Protein AF-A0A8B3H2A3-F1 (afdb_monomer)

Sequence (84 aa):
MKTTYDEIVKQPCDKLAQTMQDMTYCYNETVVPKKHYKKLLTKQLEEVVADSVAVNMVNTYYKTLAEFNKGNREGSYLLCCALN

Radius of gyration: 26.03 Å; Cα contacts (8 Å, |Δi|>4): 28; chains: 1; bounding box: 52×30×72 Å

Mean predicted aligned error: 11.47 Å

Foldseek 3Di:
DCDPVNVLVPDDQLVNLVVVQVVVCVPPNDGDDSVVSSVVVVVVVVVVVVVVVVVVVVVVVVVVVVVVVVVVVVVVVVVVVVVD

pLDDT: mean 81.26, std 8.69, range [51.62, 93.56]

Structure (mmCIF, N/CA/C/O backbone):
data_AF-A0A8B3H2A3-F1
#
_entry.id   AF-A0A8B3H2A3-F1
#
loop_
_atom_site.group_PDB
_atom_site.id
_atom_site.type_symbol
_atom_site.label_atom_id
_atom_site.label_alt_id
_atom_site.label_comp_id
_atom_site.label_asym_id
_atom_site.label_entity_id
_atom_site.label_seq_id
_atom_site.pdbx_PDB_ins_code
_atom_site.Cartn_x
_atom_site.Cartn_y
_atom_site.Cartn_z
_atom_site.occupancy
_atom_site.B_iso_or_equiv
_atom_site.auth_seq_id
_atom_site.auth_comp_id
_atom_site.auth_asym_id
_atom_site.auth_atom_id
_atom_site.pdbx_PDB_model_num
ATOM 1 N N . MET A 1 1 ? 4.389 25.578 7.181 1.00 51.62 1 MET A N 1
ATOM 2 C CA . MET A 1 1 ? 3.645 24.931 8.280 1.00 51.62 1 MET A CA 1
ATOM 3 C C . MET A 1 1 ? 3.317 23.523 7.816 1.00 51.62 1 MET A C 1
ATOM 5 O O . MET A 1 1 ? 2.642 23.404 6.805 1.00 51.62 1 MET A O 1
ATOM 9 N N . LYS A 1 2 ? 3.886 22.484 8.441 1.00 55.78 2 LYS A N 1
ATOM 10 C CA . LYS A 1 2 ? 3.454 21.108 8.154 1.00 55.78 2 LYS A CA 1
ATOM 11 C C . LYS A 1 2 ? 2.075 20.950 8.769 1.00 55.78 2 LYS A C 1
ATOM 13 O O . LYS A 1 2 ? 1.895 21.277 9.940 1.00 55.78 2 LYS A O 1
ATOM 18 N N . THR A 1 3 ? 1.103 20.573 7.959 1.00 75.62 3 THR A N 1
ATOM 19 C CA . THR A 1 3 ? -0.262 20.385 8.435 1.00 75.62 3 THR A CA 1
ATOM 20 C C . THR A 1 3 ? -0.371 19.012 9.089 1.00 75.62 3 THR A C 1
ATOM 22 O O . THR A 1 3 ? 0.343 18.086 8.712 1.00 75.62 3 THR A O 1
ATOM 25 N N . THR A 1 4 ? -1.281 18.846 10.049 1.00 71.56 4 THR A N 1
ATOM 26 C CA . THR A 1 4 ? -1.591 17.532 10.642 1.00 71.56 4 THR A CA 1
ATOM 27 C C . THR A 1 4 ? -1.933 16.497 9.561 1.00 71.56 4 THR A C 1
ATOM 29 O O . THR A 1 4 ? -1.623 15.318 9.699 1.00 71.56 4 THR A O 1
ATOM 32 N N . TYR A 1 5 ? -2.489 16.951 8.433 1.00 72.19 5 TYR A N 1
ATOM 33 C CA . TYR A 1 5 ? -2.712 16.136 7.243 1.00 72.19 5 TYR A CA 1
ATOM 34 C C . TYR A 1 5 ? -1.416 15.516 6.690 1.00 72.19 5 TYR A C 1
ATOM 36 O O . TYR A 1 5 ? -1.376 14.306 6.476 1.00 72.19 5 TYR A O 1
ATOM 44 N N . ASP A 1 6 ? -0.344 16.304 6.537 1.00 78.12 6 ASP A N 1
ATOM 45 C CA . ASP A 1 6 ? 0.957 15.846 6.014 1.00 78.12 6 ASP A CA 1
ATOM 46 C C . ASP A 1 6 ? 1.611 14.767 6.888 1.00 78.12 6 ASP A C 1
ATOM 48 O O . ASP A 1 6 ? 2.418 13.963 6.411 1.00 78.12 6 ASP A O 1
ATOM 52 N N . GLU A 1 7 ? 1.297 14.773 8.182 1.00 77.44 7 GLU A N 1
ATOM 53 C CA . GLU A 1 7 ? 1.778 13.786 9.145 1.00 77.44 7 GLU A CA 1
ATOM 54 C C . GLU A 1 7 ? 0.956 12.499 9.088 1.00 77.44 7 GLU A C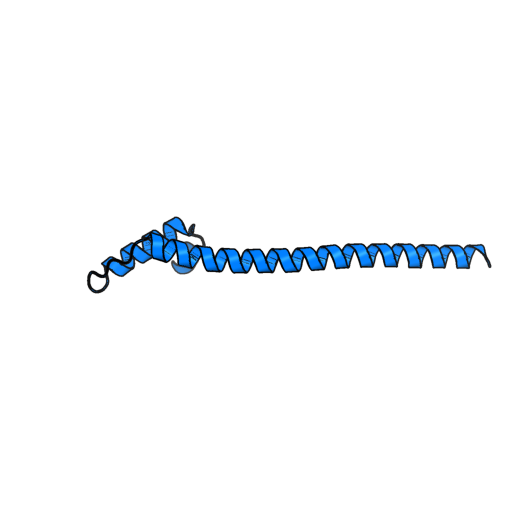 1
ATOM 56 O O . GLU A 1 7 ? 1.531 11.417 9.179 1.00 77.44 7 GLU A O 1
ATOM 61 N N . ILE A 1 8 ? -0.360 12.605 8.877 1.00 72.56 8 ILE A N 1
ATOM 62 C CA . ILE A 1 8 ? -1.291 11.472 8.780 1.00 72.56 8 ILE A CA 1
ATOM 63 C C . ILE A 1 8 ? -1.056 10.666 7.497 1.00 72.56 8 ILE A C 1
ATOM 65 O O . ILE A 1 8 ? -0.965 9.440 7.562 1.00 72.56 8 ILE A O 1
ATOM 69 N N . VAL A 1 9 ? -0.881 11.322 6.342 1.00 73.00 9 VAL A N 1
ATOM 70 C CA . VAL A 1 9 ? -0.676 10.624 5.052 1.00 73.00 9 VAL A CA 1
ATOM 71 C C . VAL A 1 9 ? 0.627 9.822 4.985 1.00 73.00 9 VAL A C 1
ATOM 73 O O . VAL A 1 9 ? 0.770 8.946 4.137 1.00 73.00 9 VAL A O 1
ATOM 76 N N . LYS A 1 10 ? 1.586 10.093 5.878 1.00 80.50 10 LYS A N 1
ATOM 77 C CA . LYS A 1 10 ? 2.866 9.368 5.959 1.00 80.50 10 LYS A CA 1
ATOM 78 C C . LYS A 1 10 ? 2.840 8.198 6.939 1.00 80.50 10 LYS A C 1
ATOM 80 O O . LYS A 1 10 ? 3.840 7.490 7.066 1.00 80.50 10 LYS A O 1
ATOM 85 N N . GLN A 1 11 ? 1.745 8.003 7.671 1.00 81.44 11 GLN A N 1
ATOM 86 C CA . GLN A 1 11 ? 1.670 6.929 8.652 1.00 81.44 11 GLN A CA 1
ATOM 87 C C . GLN A 1 11 ? 1.500 5.566 7.968 1.00 81.44 11 GLN A C 1
ATOM 89 O O . GLN A 1 11 ? 0.754 5.445 6.997 1.00 81.44 11 GLN A O 1
ATOM 94 N N . PRO A 1 12 ? 2.131 4.501 8.497 1.00 86.62 12 PRO A N 1
ATOM 95 C CA . PRO A 1 12 ? 1.844 3.139 8.066 1.00 86.62 12 PRO A CA 1
ATOM 96 C C . PRO A 1 12 ? 0.352 2.815 8.204 1.00 86.62 12 PRO A C 1
ATOM 98 O O . PRO A 1 12 ? -0.268 3.212 9.194 1.00 86.62 12 PRO A O 1
ATOM 101 N N . CYS A 1 13 ? -0.200 2.013 7.284 1.00 88.00 13 CYS A N 1
ATOM 102 C CA . CYS A 1 13 ? -1.625 1.642 7.273 1.00 88.00 13 CYS A CA 1
ATOM 103 C C . CYS A 1 13 ? -2.123 1.100 8.620 1.00 88.00 13 CYS A C 1
ATOM 105 O O . CYS A 1 13 ? -3.279 1.293 8.975 1.00 88.00 13 CYS A O 1
ATOM 107 N N . ASP A 1 14 ? -1.257 0.431 9.384 1.00 87.94 14 ASP A N 1
ATOM 108 C CA . ASP A 1 14 ? -1.603 -0.093 10.704 1.00 87.94 14 ASP A CA 1
ATOM 109 C C . ASP A 1 14 ? -1.840 1.011 11.749 1.00 87.94 14 ASP A C 1
ATOM 111 O O . ASP A 1 14 ? -2.782 0.913 12.534 1.00 87.94 14 ASP A O 1
ATOM 115 N N . LYS A 1 15 ? -1.027 2.076 11.727 1.00 89.31 15 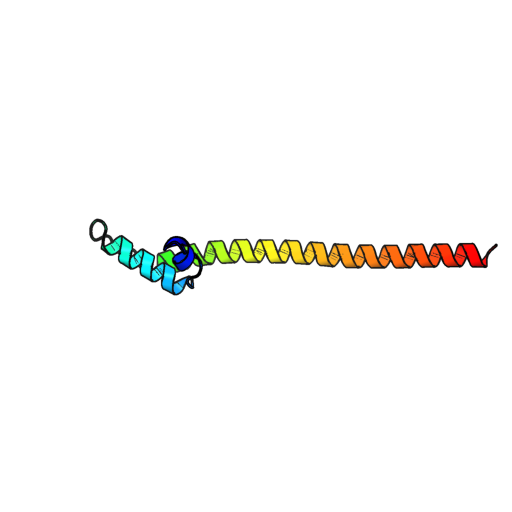LYS A N 1
ATOM 116 C CA . LYS A 1 15 ? -1.205 3.246 12.599 1.00 89.31 15 LYS A CA 1
ATOM 117 C C . LYS A 1 15 ? -2.428 4.049 12.175 1.00 89.31 15 LYS A C 1
ATOM 119 O O . LYS A 1 15 ? -3.256 4.364 13.018 1.00 89.31 15 LYS A O 1
ATOM 124 N N . LEU A 1 16 ? -2.595 4.258 10.870 1.00 88.69 16 LEU A N 1
ATOM 125 C CA . LEU A 1 16 ? -3.750 4.966 10.329 1.00 88.69 16 LEU A CA 1
ATOM 126 C C . LEU A 1 16 ? -5.068 4.241 10.652 1.00 88.69 16 LEU A C 1
ATOM 128 O O . LEU A 1 16 ? -6.025 4.868 11.093 1.00 88.69 16 LEU A O 1
ATOM 132 N N . ALA A 1 17 ? -5.102 2.911 10.524 1.00 90.38 17 ALA A N 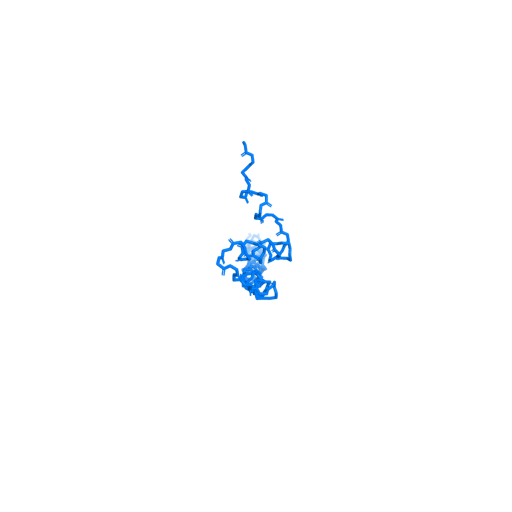1
ATOM 133 C CA . ALA A 1 17 ? -6.262 2.101 10.895 1.00 90.38 17 ALA A CA 1
ATOM 134 C C . ALA A 1 17 ? -6.602 2.192 12.392 1.00 90.38 17 ALA A C 1
ATOM 136 O O . ALA A 1 17 ? -7.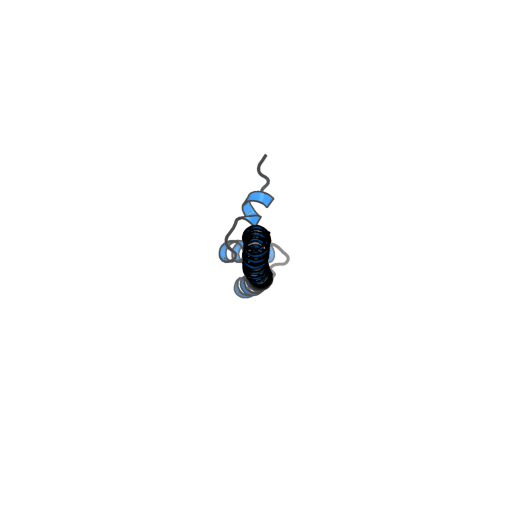780 2.155 12.745 1.00 90.38 17 ALA A O 1
ATOM 137 N N . GLN A 1 18 ? -5.588 2.301 13.261 1.00 89.75 18 GLN A N 1
ATOM 138 C CA . GLN A 1 18 ? -5.798 2.527 14.691 1.00 89.75 18 GLN A CA 1
ATOM 139 C C . GLN A 1 18 ? -6.400 3.914 14.931 1.00 89.75 18 GLN A C 1
ATOM 141 O O . GLN A 1 18 ? -7.446 4.015 15.556 1.00 89.75 18 GLN A O 1
ATOM 146 N N . THR A 1 19 ? -5.822 4.964 14.342 1.00 88.06 19 THR A N 1
ATOM 147 C CA . THR A 1 19 ? -6.346 6.333 14.457 1.00 88.06 19 THR A CA 1
ATOM 148 C C . THR A 1 19 ? -7.791 6.439 13.964 1.00 88.06 19 THR A C 1
ATOM 150 O O . THR A 1 19 ? -8.606 7.106 14.591 1.00 88.06 19 THR A O 1
ATOM 153 N N . MET A 1 20 ? -8.146 5.754 12.872 1.00 87.62 20 MET A N 1
ATOM 154 C CA . MET A 1 20 ? -9.525 5.708 12.371 1.00 87.62 20 MET A CA 1
ATOM 155 C C . MET A 1 20 ? -10.482 5.008 13.342 1.00 87.62 20 MET A C 1
ATOM 157 O O . MET A 1 20 ? -11.591 5.494 13.548 1.00 87.62 20 MET A O 1
ATOM 161 N N . GLN A 1 21 ? -10.056 3.901 13.959 1.00 88.38 21 GLN A N 1
ATOM 162 C CA . GLN A 1 21 ? -10.831 3.230 15.003 1.00 88.38 21 GLN A CA 1
ATOM 163 C C . GLN A 1 21 ? -11.053 4.155 16.206 1.00 88.38 21 GLN A C 1
ATOM 165 O O . GLN A 1 21 ? -12.192 4.296 16.657 1.00 88.38 21 GLN A O 1
ATOM 170 N N . ASP A 1 22 ? -9.991 4.806 16.678 1.00 86.00 22 ASP A N 1
ATOM 171 C CA . ASP A 1 22 ? -10.029 5.708 17.830 1.00 86.00 22 ASP A CA 1
ATOM 172 C C . ASP A 1 22 ? -10.952 6.909 17.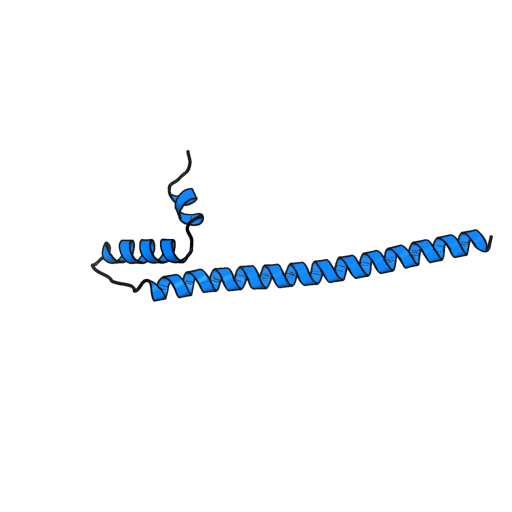554 1.00 86.00 22 ASP A C 1
ATOM 174 O O . ASP A 1 22 ? -11.750 7.290 18.407 1.00 86.00 22 ASP A O 1
ATOM 178 N N . MET A 1 23 ? -10.930 7.455 16.331 1.00 81.38 23 MET A N 1
ATOM 179 C CA . MET A 1 23 ? -11.855 8.515 15.914 1.00 81.38 23 MET A CA 1
ATOM 180 C C . MET A 1 23 ? -13.311 8.042 15.852 1.00 81.38 23 MET A C 1
ATOM 182 O O . MET A 1 23 ? -14.202 8.803 16.222 1.00 81.38 23 MET A O 1
ATOM 186 N N . THR A 1 24 ? -13.579 6.807 15.410 1.00 80.44 24 THR A N 1
ATOM 187 C CA . THR A 1 24 ? -14.960 6.294 15.392 1.00 80.44 24 THR A CA 1
ATOM 188 C C . THR A 1 24 ? -15.522 6.022 16.773 1.00 80.44 24 THR A C 1
ATOM 190 O O . THR A 1 24 ? -16.691 6.310 16.996 1.00 80.44 24 THR A O 1
ATOM 193 N N . TYR A 1 25 ? -14.695 5.577 17.720 1.00 67.88 25 TYR A N 1
ATOM 194 C CA . TYR A 1 25 ? -15.122 5.441 19.111 1.00 67.88 25 TYR A CA 1
ATOM 195 C C . TYR A 1 25 ? -15.618 6.782 19.681 1.00 67.88 25 TYR A C 1
ATOM 197 O O . TYR A 1 25 ? -16.615 6.833 20.397 1.00 67.88 25 TYR A O 1
ATOM 205 N N . CYS A 1 26 ? -14.971 7.883 19.293 1.00 72.81 26 CYS A N 1
ATOM 206 C CA . CYS A 1 26 ? -15.360 9.239 19.678 1.00 72.81 26 CYS A CA 1
ATOM 207 C C . CYS A 1 26 ? -16.647 9.750 18.996 1.00 72.81 26 CYS A C 1
ATOM 209 O O . CYS A 1 26 ? -17.114 10.834 19.345 1.00 72.81 26 CYS A O 1
ATOM 211 N N . TYR A 1 27 ? -17.226 9.014 18.040 1.00 68.44 27 TYR A N 1
ATOM 212 C CA . TYR A 1 27 ? -18.465 9.377 17.349 1.00 68.44 27 TYR A CA 1
ATOM 213 C C . TYR A 1 27 ? -19.568 8.353 17.632 1.00 68.44 27 TYR A C 1
ATOM 215 O O . TYR A 1 27 ? -19.522 7.219 17.156 1.00 68.44 27 TYR A O 1
ATOM 223 N N . ASN A 1 28 ? -20.588 8.762 18.391 1.00 80.94 28 ASN A N 1
ATOM 224 C CA . ASN A 1 28 ? -21.747 7.927 18.738 1.00 80.94 28 ASN A CA 1
ATOM 225 C C . ASN A 1 28 ? -21.368 6.546 19.310 1.00 80.94 28 ASN A C 1
ATOM 227 O O . ASN A 1 28 ? -22.041 5.562 19.012 1.00 80.94 28 ASN A O 1
ATOM 231 N N . GLU A 1 29 ? -20.253 6.456 20.045 1.00 79.81 29 GLU A N 1
ATOM 232 C CA . GLU A 1 29 ? -19.737 5.207 20.633 1.00 79.81 29 GLU A CA 1
ATOM 233 C C . GLU A 1 29 ? -19.574 4.064 19.610 1.00 79.81 29 GLU A C 1
ATOM 235 O O . GLU A 1 29 ? -19.573 2.878 19.947 1.00 79.81 29 GLU A O 1
ATOM 240 N N . THR A 1 30 ? -19.449 4.401 18.323 1.00 77.88 30 THR A N 1
ATOM 241 C CA . THR A 1 30 ? -19.444 3.406 17.257 1.00 77.88 30 THR A CA 1
ATOM 242 C C . THR A 1 30 ? -18.061 2.783 17.153 1.00 77.88 30 THR A C 1
ATOM 244 O O . THR A 1 30 ? -17.093 3.420 16.745 1.00 77.88 30 THR A O 1
ATOM 247 N N . VAL A 1 31 ? -17.951 1.496 17.476 1.00 80.69 31 VAL A N 1
ATOM 248 C CA . VAL A 1 31 ? -16.668 0.788 17.401 1.00 80.69 31 VAL A CA 1
ATOM 249 C C . VAL A 1 31 ? -16.560 0.033 16.088 1.00 80.69 31 VAL A C 1
ATOM 251 O O . VAL A 1 31 ? -17.068 -1.078 15.941 1.00 80.69 31 VAL A O 1
ATOM 254 N N . VAL A 1 32 ? -15.836 0.609 15.132 1.00 86.00 32 VAL A N 1
ATOM 255 C CA . VAL A 1 32 ? -15.434 -0.120 13.927 1.00 86.00 32 VAL A CA 1
ATOM 256 C C . VAL A 1 32 ? -14.068 -0.770 14.178 1.00 86.00 32 VAL A C 1
ATOM 258 O O . VAL A 1 32 ? -13.104 -0.071 14.497 1.00 86.00 32 VAL A O 1
ATOM 261 N N . PRO A 1 33 ? -13.930 -2.103 14.051 1.00 88.94 33 PRO A N 1
ATOM 262 C CA . PRO A 1 33 ? -12.669 -2.775 14.346 1.00 88.94 33 PRO A CA 1
ATOM 263 C C . PRO A 1 33 ? -11.528 -2.312 13.434 1.00 88.94 33 PRO A C 1
ATOM 265 O O . PRO A 1 33 ? -11.690 -2.275 12.215 1.00 88.94 33 PRO A O 1
ATOM 268 N N . LYS A 1 34 ? -10.323 -2.112 13.986 1.00 91.06 34 LYS A N 1
ATOM 269 C CA . LYS A 1 34 ? -9.089 -1.806 13.225 1.00 91.06 34 LYS A CA 1
ATOM 270 C C . LYS A 1 34 ? -8.898 -2.675 11.977 1.00 91.06 34 LYS A C 1
ATOM 272 O O . LYS A 1 34 ? -8.466 -2.195 10.930 1.00 91.06 34 LYS A O 1
ATOM 277 N N . LYS A 1 35 ? -9.236 -3.968 12.072 1.00 90.38 35 LYS A N 1
ATOM 278 C CA . LYS A 1 35 ? -9.132 -4.933 10.965 1.00 90.38 35 LYS A CA 1
ATOM 279 C C . LYS A 1 35 ? -9.922 -4.492 9.725 1.00 90.38 35 LYS A C 1
ATOM 281 O O . LYS A 1 35 ? -9.464 -4.735 8.612 1.00 90.38 35 LYS A O 1
ATOM 286 N N . HIS A 1 36 ? -11.072 -3.843 9.910 1.00 90.06 36 HIS A N 1
ATOM 287 C CA . HIS A 1 36 ? -11.887 -3.306 8.823 1.00 90.06 36 HIS A CA 1
ATOM 288 C C . HIS A 1 36 ? -11.135 -2.203 8.064 1.00 90.06 36 HIS A C 1
ATOM 290 O O . HIS A 1 36 ? -10.935 -2.319 6.856 1.00 90.06 36 HIS A O 1
ATOM 296 N N . TYR A 1 37 ? -10.630 -1.196 8.782 1.00 89.81 37 TYR A N 1
ATOM 297 C CA . TYR A 1 37 ? -9.874 -0.093 8.183 1.00 89.81 37 TYR A CA 1
ATOM 298 C C . TYR A 1 37 ? -8.581 -0.554 7.529 1.00 89.81 37 TYR A C 1
ATOM 300 O O . TYR A 1 37 ? -8.292 -0.163 6.403 1.00 89.81 37 TYR A O 1
ATOM 308 N N . LYS A 1 38 ? -7.837 -1.450 8.184 1.00 90.25 38 LYS A N 1
ATOM 309 C CA . LYS A 1 38 ? -6.612 -2.014 7.614 1.00 90.25 38 LYS A CA 1
ATOM 310 C C . LYS A 1 38 ? -6.886 -2.699 6.274 1.00 90.25 38 LYS A C 1
ATOM 312 O O . LYS A 1 38 ? -6.154 -2.464 5.324 1.00 90.25 38 LYS A O 1
ATOM 317 N N . LYS A 1 39 ? -7.972 -3.474 6.166 1.00 89.38 39 LYS A N 1
ATOM 318 C CA . LYS A 1 39 ? -8.369 -4.120 4.906 1.00 89.38 39 LYS A CA 1
ATOM 319 C C . LYS A 1 39 ? -8.668 -3.100 3.799 1.00 89.38 39 LYS A C 1
ATOM 321 O O . LYS A 1 39 ? -8.241 -3.305 2.669 1.00 89.38 39 LYS A O 1
ATOM 326 N N . LEU A 1 40 ? -9.383 -2.017 4.110 1.00 87.62 40 LEU A N 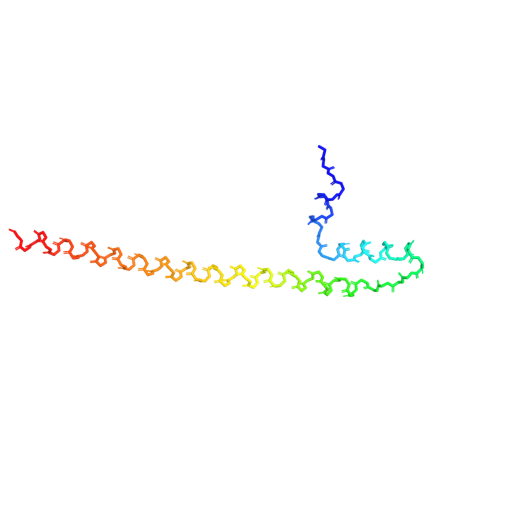1
ATOM 327 C CA . LEU A 1 40 ? -9.705 -0.966 3.135 1.00 87.62 40 LEU A CA 1
ATOM 328 C C . LEU A 1 40 ? -8.460 -0.203 2.669 1.00 87.62 40 LEU A C 1
ATOM 330 O O . LEU A 1 40 ? -8.274 -0.011 1.470 1.00 87.62 40 LEU A O 1
ATOM 334 N N . LEU A 1 41 ? -7.599 0.189 3.612 1.00 87.12 41 LEU A N 1
ATOM 335 C CA . LEU A 1 41 ? -6.367 0.927 3.331 1.00 87.12 41 LEU A CA 1
ATOM 336 C C . LEU A 1 41 ? -5.381 0.092 2.506 1.00 87.12 41 LEU A C 1
ATOM 338 O O . LEU A 1 41 ? -4.782 0.600 1.564 1.00 87.12 41 LEU A O 1
ATOM 342 N N . THR A 1 42 ? -5.228 -1.194 2.832 1.00 85.44 42 THR A N 1
ATOM 343 C CA . THR A 1 42 ? -4.328 -2.088 2.094 1.00 85.44 42 THR A CA 1
ATOM 344 C C . THR A 1 42 ? -4.841 -2.378 0.686 1.00 85.44 42 THR A C 1
ATOM 346 O O . THR A 1 42 ? -4.034 -2.396 -0.234 1.00 85.44 42 THR A O 1
ATOM 349 N N . LYS A 1 43 ? -6.160 -2.507 0.484 1.00 83.75 43 LYS A N 1
ATOM 350 C CA . LYS A 1 43 ? -6.740 -2.739 -0.847 1.00 83.75 43 LYS A CA 1
ATOM 351 C C . LYS A 1 43 ? -6.375 -1.633 -1.847 1.00 83.75 43 LYS A C 1
ATOM 353 O O . LYS A 1 43 ? -5.937 -1.934 -2.949 1.00 83.75 43 LYS A O 1
ATOM 358 N N . GLN A 1 44 ? -6.509 -0.363 -1.455 1.00 74.88 44 GLN A N 1
ATOM 359 C CA . GLN A 1 44 ? -6.122 0.758 -2.327 1.00 74.88 44 GLN A CA 1
ATOM 360 C C . GLN A 1 44 ? -4.622 0.748 -2.641 1.00 74.88 44 GLN A C 1
ATOM 362 O O . GLN A 1 44 ? -4.207 1.082 -3.746 1.00 74.88 44 GLN A O 1
ATOM 367 N N . LEU A 1 45 ? -3.800 0.357 -1.666 1.00 74.94 45 LEU A N 1
ATOM 368 C CA . LEU A 1 45 ? -2.354 0.291 -1.842 1.00 74.94 45 LEU A CA 1
ATOM 369 C C . LEU A 1 45 ? -1.956 -0.836 -2.809 1.00 74.94 45 LEU A C 1
ATOM 371 O O . LEU A 1 45 ? -1.086 -0.637 -3.650 1.00 74.94 45 LEU A O 1
ATOM 375 N N . GLU A 1 46 ? -2.618 -1.992 -2.724 1.00 75.56 46 GLU A N 1
ATOM 376 C CA . GLU A 1 46 ? -2.449 -3.115 -3.654 1.00 75.56 46 GLU A CA 1
ATOM 377 C C . GLU A 1 46 ? -2.838 -2.736 -5.091 1.00 75.56 46 GLU A C 1
ATOM 379 O O . GLU A 1 46 ? -2.093 -3.054 -6.016 1.00 75.56 46 GLU A O 1
ATOM 384 N N . GLU A 1 47 ? -3.949 -2.016 -5.277 1.00 72.25 47 GLU A N 1
ATOM 385 C CA . GLU A 1 47 ? -4.398 -1.526 -6.590 1.00 72.25 47 GLU A CA 1
ATOM 386 C C . GLU A 1 47 ? -3.358 -0.582 -7.224 1.00 72.25 47 GLU A C 1
ATOM 388 O O . GLU A 1 47 ? -2.916 -0.812 -8.349 1.00 72.25 47 GLU A O 1
ATOM 393 N N . VAL A 1 48 ? -2.863 0.410 -6.475 1.00 75.44 48 VAL A N 1
ATOM 394 C CA . VAL A 1 48 ? -1.838 1.352 -6.968 1.00 75.44 48 VAL A CA 1
ATOM 395 C C . VAL A 1 48 ? -0.516 0.647 -7.289 1.00 75.44 48 VAL A C 1
ATOM 397 O O . VAL A 1 48 ? 0.144 0.969 -8.281 1.00 75.44 48 VAL A O 1
ATOM 400 N N . VAL A 1 49 ? -0.102 -0.322 -6.465 1.00 74.62 49 VAL A N 1
ATOM 401 C CA . VAL A 1 49 ? 1.113 -1.104 -6.728 1.00 74.62 49 VAL A CA 1
ATOM 402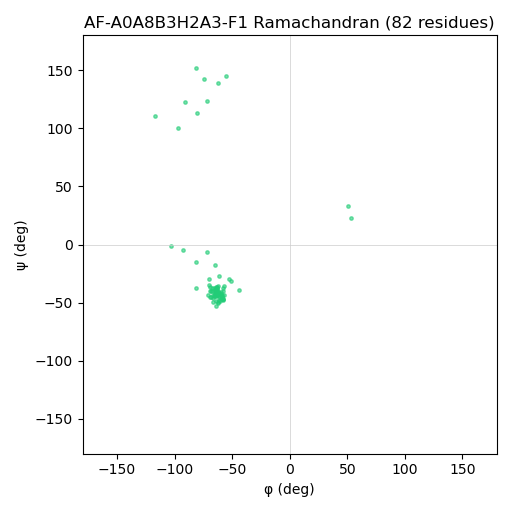 C C . VAL A 1 49 ? 0.946 -1.947 -7.993 1.00 74.62 49 VAL A C 1
ATOM 404 O O . VAL A 1 49 ? 1.850 -1.940 -8.830 1.00 74.62 49 VAL A O 1
ATOM 407 N N . ALA A 1 50 ? -0.194 -2.617 -8.175 1.00 71.75 50 ALA A N 1
ATOM 408 C CA . ALA A 1 50 ? -0.476 -3.409 -9.371 1.00 71.75 50 ALA A CA 1
ATOM 409 C C . ALA A 1 50 ? -0.419 -2.556 -10.650 1.00 71.75 50 ALA A C 1
ATOM 411 O O . ALA A 1 50 ? 0.261 -2.935 -11.609 1.00 71.75 50 ALA A O 1
ATOM 412 N N . ASP A 1 51 ? -1.025 -1.367 -10.628 1.00 78.44 51 ASP A N 1
ATOM 413 C CA . ASP A 1 51 ? -0.976 -0.417 -11.742 1.00 78.44 51 ASP A CA 1
ATOM 414 C C . ASP A 1 51 ? 0.461 0.043 -12.036 1.00 78.44 51 ASP A C 1
ATOM 416 O O . ASP A 1 51 ? 0.896 0.079 -13.191 1.00 78.44 51 ASP A O 1
ATOM 420 N N . SER A 1 52 ? 1.249 0.330 -10.994 1.00 75.88 52 SER A N 1
ATOM 421 C CA . SER A 1 52 ? 2.648 0.747 -11.159 1.00 75.88 52 SER A CA 1
ATOM 422 C C . SER A 1 52 ? 3.524 -0.349 -11.782 1.00 75.88 52 SER A C 1
ATOM 424 O O . SER A 1 52 ? 4.372 -0.068 -12.633 1.00 75.88 52 SER A O 1
ATOM 426 N N . VAL A 1 53 ? 3.302 -1.613 -11.403 1.00 79.94 53 VAL A N 1
ATOM 427 C CA . VAL A 1 53 ? 4.020 -2.771 -11.951 1.00 79.94 53 VAL A CA 1
ATOM 428 C C . VAL A 1 53 ? 3.660 -2.972 -13.421 1.00 79.94 53 VAL A C 1
ATOM 430 O O . VAL A 1 53 ? 4.559 -3.167 -14.242 1.00 79.94 53 VAL A O 1
ATOM 433 N N . ALA A 1 54 ? 2.378 -2.855 -13.775 1.00 83.25 54 ALA A N 1
ATOM 434 C CA . ALA A 1 54 ? 1.918 -2.969 -15.155 1.00 83.25 54 ALA A CA 1
ATOM 435 C C . ALA A 1 54 ? 2.578 -1.919 -16.068 1.00 83.25 54 ALA A C 1
ATOM 437 O O . ALA A 1 54 ? 3.118 -2.263 -17.123 1.00 83.25 54 ALA A O 1
ATOM 438 N N . VAL A 1 55 ? 2.626 -0.654 -15.638 1.00 82.38 55 VAL A N 1
ATOM 439 C CA . VAL A 1 55 ? 3.285 0.429 -16.392 1.00 82.38 55 VAL A CA 1
ATOM 440 C C . VAL A 1 55 ? 4.790 0.183 -16.530 1.00 82.38 55 VAL A C 1
ATOM 442 O O . VAL A 1 55 ? 5.346 0.341 -17.619 1.00 82.38 55 VAL A O 1
ATOM 445 N N . ASN A 1 56 ? 5.461 -0.242 -15.457 1.00 86.56 56 ASN A N 1
ATOM 446 C CA . ASN A 1 56 ? 6.897 -0.525 -15.486 1.00 86.56 56 ASN A CA 1
ATOM 447 C C . ASN A 1 56 ? 7.246 -1.674 -16.438 1.00 86.56 56 ASN A C 1
ATOM 449 O O . ASN A 1 56 ? 8.251 -1.603 -17.152 1.00 86.56 56 ASN A O 1
ATOM 453 N N . MET A 1 57 ? 6.402 -2.703 -16.498 1.00 88.56 57 MET A N 1
ATOM 454 C CA . MET A 1 57 ? 6.568 -3.818 -17.424 1.00 88.56 57 MET A CA 1
ATOM 455 C C . MET A 1 57 ? 6.444 -3.352 -18.882 1.00 88.56 57 MET A C 1
ATOM 457 O O . MET A 1 57 ? 7.332 -3.628 -19.687 1.00 88.56 57 MET A O 1
ATOM 461 N N . VAL A 1 58 ? 5.407 -2.575 -19.215 1.00 89.69 58 VAL A N 1
ATOM 462 C CA . VAL A 1 58 ? 5.229 -1.999 -20.563 1.00 89.69 58 VAL A CA 1
ATOM 463 C C . VAL A 1 58 ? 6.414 -1.112 -20.949 1.00 89.69 58 VAL A C 1
ATOM 465 O O . VAL A 1 58 ? 6.938 -1.222 -22.056 1.00 89.69 58 VAL A O 1
ATOM 468 N N . ASN A 1 59 ? 6.883 -0.270 -20.028 1.00 89.38 59 ASN A N 1
ATOM 469 C CA . ASN A 1 59 ? 8.034 0.601 -20.261 1.00 89.38 59 ASN A CA 1
ATOM 470 C C . ASN A 1 59 ? 9.322 -0.201 -20.507 1.00 89.38 59 ASN A C 1
ATOM 472 O O . ASN A 1 59 ? 10.129 0.156 -21.363 1.00 89.38 59 ASN A O 1
ATOM 476 N N . THR A 1 60 ? 9.503 -1.310 -19.786 1.00 92.94 60 THR A N 1
ATOM 477 C CA . THR A 1 60 ? 10.641 -2.217 -19.987 1.00 92.94 60 THR A CA 1
ATOM 478 C C . THR A 1 60 ? 10.614 -2.808 -21.392 1.00 92.94 60 THR A C 1
ATOM 480 O O . THR A 1 60 ? 11.592 -2.672 -22.124 1.00 92.94 60 THR A O 1
ATOM 483 N N . TYR A 1 61 ? 9.474 -3.364 -21.813 1.00 89.06 61 TYR A N 1
ATOM 484 C CA . TYR A 1 61 ? 9.320 -3.900 -23.167 1.00 89.06 61 TYR A CA 1
ATOM 485 C C . TYR A 1 61 ? 9.542 -2.840 -24.247 1.00 89.06 61 TYR A C 1
ATOM 487 O O . TYR A 1 61 ? 10.237 -3.097 -25.230 1.00 89.06 61 TYR A O 1
ATOM 495 N N . TYR A 1 62 ? 9.001 -1.635 -24.055 1.00 92.69 62 TYR A N 1
ATOM 496 C CA . TYR A 1 62 ? 9.201 -0.524 -24.981 1.00 92.69 62 TYR A CA 1
ATOM 497 C C . TYR A 1 62 ? 10.687 -0.186 -25.161 1.00 92.69 62 TYR A C 1
ATOM 499 O O . TYR A 1 62 ? 11.156 -0.071 -26.293 1.00 92.69 62 TYR A O 1
ATOM 507 N N . LYS A 1 63 ? 11.446 -0.074 -24.063 1.00 93.56 63 LYS A N 1
ATOM 508 C CA . LYS A 1 63 ? 12.887 0.220 -24.116 1.00 93.56 63 LYS A CA 1
ATOM 509 C C . LYS A 1 63 ? 13.664 -0.867 -24.851 1.00 93.56 63 LYS A C 1
ATOM 511 O O . LYS A 1 63 ? 14.449 -0.540 -25.736 1.00 93.56 63 LYS A O 1
ATOM 516 N N . THR A 1 64 ? 13.393 -2.139 -24.558 1.00 92.81 64 THR A N 1
ATOM 517 C CA . THR A 1 64 ? 14.044 -3.268 -25.240 1.00 92.81 64 THR A CA 1
ATOM 518 C C . THR A 1 64 ? 13.791 -3.245 -26.751 1.00 92.81 64 THR A C 1
ATOM 520 O O . TH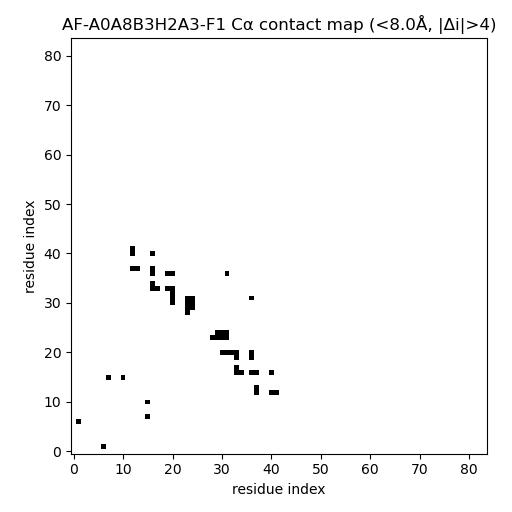R A 1 64 ? 14.719 -3.417 -27.540 1.00 92.81 64 THR A O 1
ATOM 523 N N . LEU A 1 65 ? 12.552 -2.980 -27.179 1.00 92.00 65 LEU A N 1
ATOM 524 C CA . LEU A 1 65 ? 12.217 -2.873 -28.604 1.00 92.00 65 LEU A CA 1
ATOM 525 C C . LEU A 1 65 ? 12.864 -1.648 -29.268 1.00 92.00 65 LEU A C 1
ATOM 527 O O . LEU A 1 65 ? 13.308 -1.727 -30.416 1.00 92.00 65 LEU A O 1
ATOM 531 N N . ALA A 1 66 ? 12.940 -0.519 -28.561 1.00 91.25 66 ALA A N 1
ATOM 532 C CA . ALA A 1 66 ? 13.590 0.688 -29.058 1.00 91.25 66 ALA A CA 1
ATOM 533 C C . ALA A 1 66 ? 15.102 0.485 -29.258 1.00 91.25 66 ALA A C 1
ATOM 535 O O . ALA A 1 66 ? 15.645 0.898 -30.285 1.00 91.25 66 ALA A O 1
ATOM 536 N N . GLU A 1 67 ? 15.772 -0.187 -28.321 1.00 92.44 67 GLU A N 1
ATOM 537 C CA . GLU A 1 67 ? 17.194 -0.538 -28.421 1.00 92.44 67 GLU A CA 1
ATOM 538 C C . GLU A 1 67 ? 17.464 -1.493 -29.586 1.00 92.44 67 GLU A C 1
ATOM 540 O O . GLU A 1 67 ? 18.375 -1.250 -30.382 1.00 92.44 67 GLU A O 1
ATOM 545 N N . PHE A 1 68 ? 16.629 -2.523 -29.751 1.00 86.50 68 PHE A N 1
ATOM 546 C CA . PHE A 1 68 ? 16.735 -3.455 -30.874 1.00 86.50 68 PHE A CA 1
ATOM 547 C C . PHE A 1 68 ? 16.604 -2.742 -32.229 1.00 86.50 68 PHE A C 1
ATOM 549 O O . PHE A 1 68 ? 17.428 -2.926 -33.128 1.00 86.50 68 PHE A O 1
ATOM 556 N N . ASN A 1 69 ? 15.610 -1.859 -32.366 1.00 87.69 69 ASN A N 1
ATOM 557 C CA . ASN A 1 69 ? 15.420 -1.067 -33.582 1.00 87.69 69 ASN A CA 1
ATOM 558 C C . ASN A 1 69 ? 16.578 -0.102 -33.852 1.00 87.69 69 ASN A C 1
ATOM 560 O O . ASN A 1 69 ? 16.955 0.093 -35.010 1.00 87.69 69 ASN A O 1
ATOM 564 N N . LYS A 1 70 ? 17.152 0.501 -32.807 1.00 89.19 70 LYS A N 1
ATOM 565 C CA . LYS A 1 70 ? 18.316 1.381 -32.939 1.00 89.19 70 LYS A CA 1
ATOM 566 C C . LYS A 1 70 ? 19.517 0.615 -33.497 1.00 89.19 70 LYS A C 1
ATOM 568 O O . LYS A 1 70 ? 20.085 1.052 -34.496 1.00 89.19 70 LYS A O 1
ATOM 573 N N . GLY A 1 71 ? 19.834 -0.546 -32.923 1.00 82.38 71 GLY A N 1
ATOM 574 C CA . GLY A 1 71 ? 20.926 -1.396 -33.405 1.00 82.38 71 GLY A CA 1
ATOM 575 C C . GLY A 1 71 ? 20.732 -1.847 -34.856 1.00 82.38 71 GLY A C 1
ATOM 576 O O . GLY A 1 71 ? 21.667 -1.797 -35.652 1.00 82.38 71 GLY A O 1
ATOM 577 N N . ASN A 1 72 ? 19.502 -2.200 -35.245 1.00 80.69 72 ASN A N 1
ATOM 578 C CA . ASN A 1 72 ? 19.188 -2.567 -36.628 1.00 80.69 72 ASN A CA 1
ATOM 579 C C . ASN A 1 72 ? 19.392 -1.396 -37.611 1.00 80.69 72 ASN A C 1
ATOM 581 O O . ASN A 1 72 ? 19.933 -1.564 -38.705 1.00 80.69 72 ASN A O 1
ATOM 585 N N . ARG A 1 73 ? 18.997 -0.183 -37.211 1.00 76.88 73 ARG A N 1
ATOM 586 C CA . ARG A 1 73 ? 19.167 1.028 -38.024 1.00 76.88 73 ARG A CA 1
ATOM 587 C C . ARG A 1 73 ? 20.641 1.404 -38.194 1.00 76.88 73 ARG A C 1
ATOM 589 O O . ARG A 1 73 ? 21.043 1.787 -39.289 1.00 76.88 73 ARG A O 1
ATOM 596 N N . GLU A 1 74 ? 21.441 1.267 -37.141 1.00 81.25 74 GLU A N 1
ATOM 597 C CA . GLU A 1 74 ? 22.892 1.486 -37.183 1.00 81.25 74 GLU A CA 1
ATOM 598 C C . GLU A 1 74 ? 23.596 0.445 -38.065 1.00 81.25 74 GLU A C 1
ATOM 600 O O . GLU A 1 74 ? 24.405 0.809 -38.920 1.00 81.25 74 GLU A O 1
ATOM 605 N N . GLY A 1 75 ? 23.226 -0.834 -37.941 1.00 75.56 75 GLY A N 1
ATOM 606 C CA . GLY A 1 75 ? 23.742 -1.905 -38.796 1.00 75.56 75 GLY A CA 1
ATOM 607 C C . GLY A 1 75 ? 23.417 -1.692 -40.278 1.00 75.56 75 GLY A C 1
ATOM 608 O O . GLY A 1 75 ? 24.292 -1.830 -41.132 1.00 75.56 75 GLY A O 1
ATOM 609 N N . SER A 1 76 ? 22.187 -1.275 -40.591 1.00 71.31 76 SER A N 1
ATOM 610 C CA . SER A 1 76 ? 21.785 -0.938 -41.962 1.00 71.31 76 SER A CA 1
ATOM 611 C C . SER A 1 76 ? 22.557 0.257 -42.530 1.00 71.31 76 SER A C 1
ATOM 613 O O . SER A 1 76 ? 22.857 0.270 -43.723 1.00 71.31 76 SER A O 1
ATOM 615 N N . TYR A 1 77 ? 22.869 1.260 -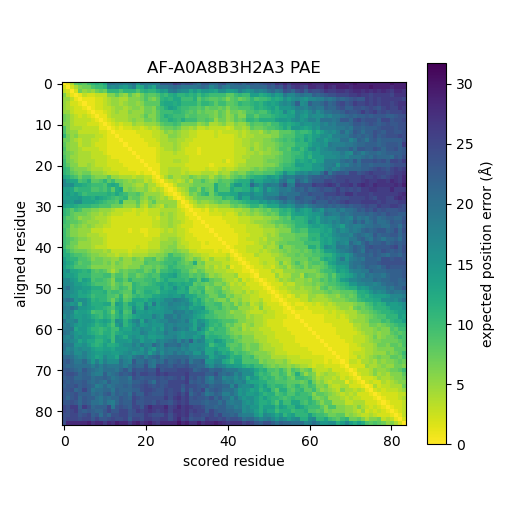41.705 1.00 72.56 77 TYR A N 1
ATOM 616 C CA . TYR A 1 77 ? 23.650 2.422 -42.129 1.00 72.56 77 TYR A CA 1
ATOM 617 C C . TYR A 1 77 ? 25.099 2.035 -42.445 1.00 72.56 77 TYR A C 1
ATOM 619 O O . TYR A 1 77 ? 25.615 2.390 -43.502 1.00 72.56 77 TYR A O 1
ATOM 627 N N . LEU A 1 78 ? 25.728 1.234 -41.580 1.00 76.50 78 LEU A N 1
ATOM 628 C CA . LEU A 1 78 ? 27.088 0.732 -41.792 1.00 76.50 78 LEU A CA 1
ATOM 629 C C . LEU A 1 78 ? 27.199 -0.132 -43.054 1.00 76.50 78 LEU A C 1
ATOM 631 O O . LEU A 1 78 ? 28.151 0.026 -43.814 1.00 76.50 78 LEU A O 1
ATOM 635 N N . LEU A 1 79 ? 26.211 -0.997 -43.311 1.00 74.06 79 LEU A N 1
ATOM 636 C CA . LEU A 1 79 ? 26.167 -1.804 -44.532 1.00 74.06 79 LEU A CA 1
ATOM 637 C C . LEU A 1 79 ? 26.072 -0.923 -45.790 1.00 74.06 79 LEU A C 1
ATOM 639 O O . LEU A 1 79 ? 26.751 -1.185 -46.776 1.00 74.06 79 LEU A O 1
ATOM 643 N N . CYS A 1 80 ? 25.274 0.148 -45.746 1.00 70.69 80 CYS A N 1
ATOM 644 C CA . CYS A 1 80 ? 25.152 1.106 -46.847 1.00 70.69 80 CYS A CA 1
ATOM 645 C C . CYS A 1 80 ? 26.464 1.872 -47.108 1.00 70.69 80 CYS A C 1
ATOM 647 O O . CYS A 1 80 ? 26.834 2.085 -48.261 1.00 70.69 80 CYS A O 1
ATOM 649 N N . CYS A 1 81 ? 27.196 2.250 -46.054 1.00 71.69 81 CYS A N 1
ATOM 650 C CA . CYS A 1 81 ? 28.505 2.895 -46.185 1.00 71.69 81 CYS A CA 1
ATOM 651 C C . CYS A 1 81 ? 29.601 1.950 -46.699 1.00 71.69 81 CYS A C 1
ATOM 653 O O . CYS A 1 81 ? 30.535 2.421 -47.328 1.00 71.69 81 CYS A O 1
ATOM 655 N N . ALA A 1 82 ? 29.513 0.646 -46.421 1.00 73.38 82 ALA A N 1
ATOM 656 C CA . ALA A 1 82 ? 30.503 -0.340 -46.863 1.00 73.38 82 ALA A CA 1
ATOM 657 C C . ALA A 1 82 ? 30.306 -0.810 -48.318 1.00 73.38 82 ALA A C 1
ATOM 659 O O . ALA A 1 82 ? 31.195 -1.447 -48.879 1.00 73.38 82 ALA A O 1
ATOM 660 N N . LEU A 1 83 ? 29.134 -0.544 -48.904 1.00 74.94 83 LEU A N 1
ATOM 661 C CA . LEU A 1 83 ? 28.759 -0.948 -50.264 1.00 74.94 83 LEU A CA 1
ATOM 662 C C . LEU A 1 83 ? 28.828 0.198 -51.297 1.00 74.94 83 LEU A C 1
ATOM 664 O O . LEU A 1 83 ? 28.552 -0.053 -52.469 1.00 74.94 83 LEU A O 1
ATOM 668 N N . ASN A 1 84 ? 29.181 1.421 -50.879 1.00 59.28 84 ASN A N 1
ATOM 669 C CA . ASN A 1 84 ? 29.491 2.569 -51.750 1.00 59.28 84 ASN A CA 1
ATOM 670 C C . ASN A 1 84 ? 30.994 2.859 -51.736 1.00 59.28 84 ASN A C 1
ATOM 672 O O . ASN A 1 84 ? 31.492 3.356 -52.769 1.00 59.28 84 ASN A O 1
#

Organism: Lacticaseibacillus paracasei (NCBI:txid1597)

Solvent-accessible surface area (backbone atoms only — not comparable to full-atom values): 4712 Å² total; per-residue (Å²): 132,90,50,74,63,68,58,55,77,69,46,55,57,70,58,46,14,44,53,52,24,58,54,32,40,76,46,90,69,37,77,54,60,42,70,60,45,34,54,57,54,47,51,58,51,52,52,56,49,51,54,51,50,53,52,52,51,53,51,50,54,51,50,54,52,52,52,52,52,48,54,52,53,51,51,53,50,53,54,54,65,74,76,107

Secondary structure (DSSP, 8-state):
---HHHHHTTS-HHHHHHHHHHHHHTTTT----HHHHHHHHHHHHHHHHHHHHHHHHHHHHHHHHHHHHHHHHHHHHHHHHH--